Protein AF-A0A2V7YYA6-F1 (afdb_monomer_lite)

pLDDT: mean 88.58, std 13.6, range [54.97, 98.19]

Structure (mmCIF, N/CA/C/O backbone):
data_AF-A0A2V7YYA6-F1
#
_entry.id   AF-A0A2V7YYA6-F1
#
loop_
_atom_site.group_PDB
_atom_site.id
_atom_site.type_symbol
_atom_site.label_atom_id
_atom_site.label_alt_id
_atom_site.label_comp_id
_atom_site.label_asym_id
_atom_site.label_entity_id
_atom_site.label_seq_id
_atom_site.pdbx_PDB_ins_code
_atom_site.Cartn_x
_atom_site.Cartn_y
_atom_site.Cartn_z
_atom_site.occupancy
_atom_site.B_iso_or_equiv
_atom_site.auth_seq_id
_atom_site.auth_comp_id
_atom_site.auth_asym_id
_atom_site.auth_atom_id
_atom_site.pdbx_PDB_model_num
ATOM 1 N N . ARG A 1 1 ? -8.355 -8.961 11.593 1.00 92.94 1 ARG A N 1
ATOM 2 C CA . ARG A 1 1 ? -8.691 -9.465 10.238 1.00 92.94 1 ARG A CA 1
ATOM 3 C C . ARG A 1 1 ? -8.983 -8.252 9.371 1.00 92.94 1 ARG A C 1
ATOM 5 O O . ARG A 1 1 ? -9.545 -7.301 9.898 1.00 92.94 1 ARG A O 1
ATOM 12 N N . TYR A 1 2 ? -8.604 -8.286 8.099 1.00 96.44 2 TYR A N 1
ATOM 13 C CA . TYR A 1 2 ? -8.808 -7.186 7.157 1.00 96.44 2 TYR A CA 1
ATOM 14 C C . TYR A 1 2 ? -9.469 -7.719 5.887 1.00 96.44 2 TYR A C 1
ATOM 16 O O . TYR A 1 2 ? -9.241 -8.874 5.521 1.00 96.44 2 TYR A O 1
ATOM 24 N N . ARG A 1 3 ? -10.289 -6.895 5.237 1.00 96.75 3 ARG A N 1
ATOM 25 C CA . ARG A 1 3 ? -10.906 -7.187 3.940 1.00 96.75 3 ARG A CA 1
ATOM 26 C C . ARG A 1 3 ? -10.339 -6.229 2.907 1.00 96.75 3 ARG A C 1
ATOM 28 O O . ARG A 1 3 ? -10.374 -5.025 3.124 1.00 96.75 3 ARG A O 1
ATOM 35 N N . VAL A 1 4 ? -9.836 -6.761 1.797 1.00 97.75 4 VAL A N 1
ATOM 36 C CA . VAL A 1 4 ? -9.379 -5.944 0.666 1.00 97.75 4 VAL A CA 1
ATOM 37 C C . VAL A 1 4 ? -10.583 -5.253 0.032 1.00 97.75 4 VAL A C 1
ATOM 39 O O . VAL A 1 4 ? -11.580 -5.910 -0.257 1.00 97.75 4 VAL A O 1
ATOM 42 N N . VAL A 1 5 ? -10.474 -3.944 -0.175 1.00 97.44 5 VAL A N 1
ATOM 43 C CA . VAL A 1 5 ? -11.532 -3.110 -0.768 1.00 97.44 5 VAL A CA 1
ATOM 44 C C . VAL A 1 5 ? -11.084 -2.413 -2.051 1.00 97.44 5 VAL A C 1
ATOM 46 O O . VAL A 1 5 ? -11.924 -2.015 -2.847 1.00 97.44 5 VAL A O 1
ATOM 49 N N . SER A 1 6 ? -9.775 -2.263 -2.279 1.00 97.06 6 SER A N 1
ATOM 50 C CA . SER A 1 6 ? -9.249 -1.662 -3.509 1.00 97.06 6 SER A CA 1
ATOM 51 C C . SER A 1 6 ? -7.837 -2.152 -3.836 1.00 97.06 6 SER A C 1
ATOM 53 O O . SER A 1 6 ? -7.084 -2.580 -2.952 1.00 97.06 6 SER A O 1
ATOM 55 N N . ARG A 1 7 ? -7.497 -2.115 -5.128 1.00 97.81 7 ARG A N 1
ATOM 56 C CA . ARG A 1 7 ? -6.184 -2.436 -5.692 1.00 97.81 7 ARG A CA 1
ATOM 57 C C . ARG A 1 7 ? -5.890 -1.470 -6.837 1.00 97.81 7 ARG A C 1
ATOM 59 O O . ARG A 1 7 ? -6.730 -1.302 -7.714 1.00 97.81 7 ARG A O 1
ATOM 66 N N . GLU A 1 8 ? -4.700 -0.888 -6.855 1.00 97.56 8 GLU A N 1
ATOM 67 C CA . GLU A 1 8 ? -4.288 0.077 -7.879 1.00 97.56 8 GLU A CA 1
ATOM 68 C C . GLU A 1 8 ? -2.802 -0.090 -8.210 1.00 97.56 8 GLU A C 1
ATOM 70 O O . GLU A 1 8 ? -2.002 -0.437 -7.339 1.00 97.56 8 GLU A O 1
ATOM 75 N N . ILE A 1 9 ? -2.418 0.160 -9.463 1.00 98.00 9 ILE A N 1
ATOM 76 C CA . ILE A 1 9 ? -1.013 0.228 -9.873 1.00 98.00 9 ILE A CA 1
ATOM 77 C C . ILE A 1 9 ? -0.639 1.697 -10.064 1.00 98.00 9 ILE A C 1
ATOM 79 O O . ILE A 1 9 ? -1.180 2.365 -10.941 1.00 98.00 9 ILE A O 1
ATOM 83 N N . VAL A 1 10 ? 0.327 2.174 -9.285 1.00 97.50 10 VAL A N 1
ATOM 84 C CA . VAL A 1 10 ? 0.763 3.578 -9.276 1.00 97.50 10 VAL A CA 1
ATOM 85 C C . VAL A 1 10 ? 2.241 3.714 -9.633 1.00 97.50 10 VAL A C 1
ATOM 87 O O . VAL A 1 10 ? 2.996 2.737 -9.645 1.00 97.50 10 VAL A O 1
ATOM 90 N N . THR A 1 11 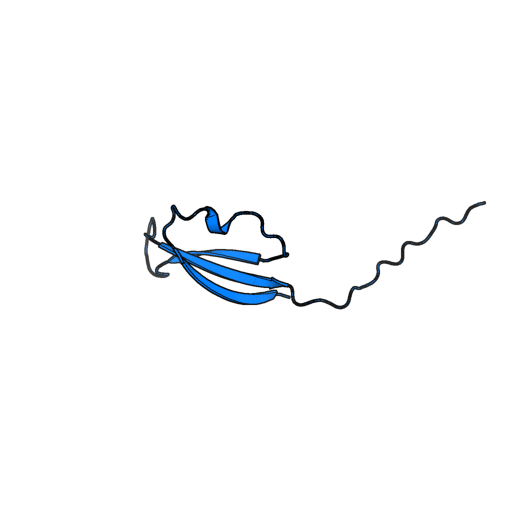? 2.687 4.941 -9.902 1.00 97.25 11 THR A N 1
ATOM 91 C CA . THR A 1 11 ? 4.123 5.237 -10.008 1.00 97.25 11 THR A CA 1
ATOM 92 C C . THR A 1 11 ? 4.761 5.332 -8.613 1.00 97.25 11 THR A C 1
ATOM 94 O O . THR A 1 11 ? 4.073 5.684 -7.655 1.00 97.25 11 THR A O 1
ATOM 97 N N . PRO A 1 12 ? 6.079 5.107 -8.459 1.00 94.69 12 PRO A N 1
ATOM 98 C CA . PRO A 1 12 ? 6.766 5.265 -7.174 1.00 94.69 12 PRO A CA 1
ATOM 99 C C . PRO A 1 12 ? 6.662 6.674 -6.573 1.00 94.69 12 PRO A C 1
ATOM 101 O O . PRO A 1 12 ? 6.789 6.830 -5.365 1.00 94.69 12 PRO A O 1
ATOM 104 N N . LYS A 1 13 ? 6.408 7.698 -7.401 1.00 95.31 13 LYS A N 1
ATOM 105 C CA . LYS A 1 13 ? 6.241 9.094 -6.966 1.00 95.31 13 LYS A CA 1
ATOM 106 C C . LYS A 1 13 ? 4.855 9.376 -6.369 1.00 95.31 13 LYS A C 1
ATOM 108 O O . LYS A 1 13 ? 4.633 10.445 -5.808 1.00 95.31 13 LYS A O 1
ATOM 113 N N . THR A 1 14 ? 3.910 8.441 -6.473 1.00 93.25 14 THR A N 1
ATOM 114 C CA . THR A 1 14 ? 2.527 8.613 -6.012 1.00 93.25 14 THR A CA 1
ATOM 115 C C . THR A 1 14 ? 2.420 8.409 -4.494 1.00 93.25 14 THR A C 1
ATOM 117 O O . THR A 1 14 ? 1.825 7.447 -4.016 1.00 93.25 14 THR A O 1
ATOM 120 N N . VAL A 1 15 ? 2.983 9.332 -3.710 1.00 92.19 15 VAL A N 1
ATOM 121 C CA . VAL A 1 15 ? 3.032 9.249 -2.234 1.00 92.19 15 VAL A CA 1
ATOM 122 C C . VAL A 1 15 ? 1.684 9.485 -1.545 1.00 92.19 15 VAL A C 1
ATOM 124 O O . VAL A 1 15 ? 1.514 9.100 -0.392 1.00 92.19 15 VAL A O 1
ATOM 127 N N . ARG A 1 16 ? 0.690 10.031 -2.264 1.00 92.12 16 ARG A N 1
ATOM 128 C CA . ARG A 1 16 ? -0.678 10.282 -1.764 1.00 92.12 16 ARG A CA 1
ATOM 129 C C . ARG A 1 16 ? -1.325 9.051 -1.117 1.00 92.12 16 ARG A C 1
ATOM 131 O O . ARG A 1 16 ? -2.176 9.198 -0.247 1.00 92.12 16 ARG A O 1
ATOM 138 N N . VAL A 1 17 ? -0.931 7.843 -1.522 1.00 89.69 17 VAL A N 1
ATOM 139 C CA . VAL A 1 17 ? -1.454 6.578 -0.973 1.00 89.69 17 VAL A CA 1
ATOM 140 C C . VAL A 1 17 ? -1.102 6.349 0.503 1.00 89.69 17 VAL A C 1
ATOM 142 O O . VAL A 1 17 ? -1.720 5.501 1.145 1.00 89.69 17 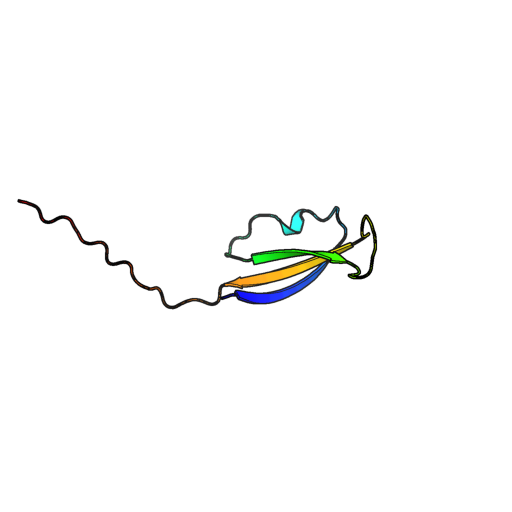VAL A O 1
ATOM 145 N N . LEU A 1 18 ? -0.131 7.099 1.031 1.00 91.19 18 LEU A N 1
ATOM 146 C CA . LEU A 1 18 ? 0.299 7.070 2.430 1.00 91.19 18 LEU A CA 1
ATOM 147 C C . LEU A 1 18 ? -0.359 8.155 3.289 1.00 91.19 18 LEU A C 1
ATOM 149 O O . LEU A 1 18 ? -0.154 8.171 4.501 1.00 91.19 18 LEU A O 1
ATOM 153 N N . ASN A 1 19 ? -1.130 9.064 2.687 1.00 94.81 19 ASN A N 1
ATOM 154 C CA . ASN A 1 19 ? -1.768 10.138 3.436 1.00 94.81 19 ASN A CA 1
ATOM 155 C C . ASN A 1 19 ? -2.724 9.561 4.497 1.00 94.81 19 ASN A C 1
ATOM 157 O O . ASN A 1 19 ? -3.411 8.569 4.220 1.00 94.81 19 ASN A O 1
ATOM 161 N N . PRO A 1 20 ? -2.824 10.192 5.682 1.00 93.62 20 PRO A N 1
ATOM 162 C CA . PRO A 1 20 ? -3.808 9.812 6.686 1.00 93.62 20 PRO A CA 1
ATOM 163 C C . PRO A 1 20 ? -5.222 9.803 6.103 1.00 93.62 20 PRO A C 1
ATOM 165 O O . PRO A 1 20 ? -5.594 10.680 5.321 1.00 93.62 20 PRO A O 1
ATOM 168 N N . THR A 1 21 ? -6.027 8.822 6.506 1.00 94.06 21 THR A N 1
ATOM 169 C CA . THR A 1 21 ? -7.430 8.717 6.095 1.00 94.06 21 THR A CA 1
ATOM 170 C C . THR A 1 21 ? -8.370 8.805 7.293 1.00 94.06 21 THR A C 1
ATOM 172 O O . THR A 1 21 ? -8.013 8.324 8.366 1.00 94.06 21 THR A O 1
ATOM 175 N N . PRO A 1 22 ? -9.602 9.329 7.125 1.00 94.06 22 PRO A N 1
ATOM 176 C CA . PRO A 1 22 ? -10.566 9.443 8.225 1.00 94.06 22 PRO A CA 1
ATOM 177 C C . PRO A 1 22 ? -10.973 8.105 8.857 1.00 94.06 22 PRO A C 1
ATOM 179 O O . PRO A 1 22 ? -11.410 8.064 10.002 1.00 94.06 22 PRO A O 1
ATOM 182 N N . ARG A 1 23 ? -10.866 7.003 8.104 1.00 91.44 23 ARG A N 1
ATOM 183 C CA . ARG A 1 23 ? -11.177 5.648 8.573 1.00 91.44 23 ARG A CA 1
ATOM 184 C C . ARG A 1 23 ? -9.901 4.816 8.705 1.00 91.44 23 ARG A C 1
ATOM 186 O O . ARG A 1 23 ? -9.006 4.978 7.869 1.00 91.44 23 ARG A O 1
ATOM 193 N N . PRO A 1 24 ? -9.826 3.895 9.685 1.00 93.69 24 PRO A N 1
ATOM 194 C CA . PRO A 1 24 ? -8.717 2.958 9.782 1.00 93.69 24 PRO A CA 1
ATOM 195 C C . PRO A 1 24 ? -8.658 2.066 8.541 1.00 93.69 24 PRO A C 1
ATOM 197 O O . PRO A 1 24 ? -9.651 1.445 8.162 1.00 93.69 24 PRO A O 1
ATOM 200 N N . ARG A 1 25 ? -7.482 1.971 7.928 1.00 94.75 25 ARG A N 1
ATOM 201 C CA . ARG A 1 25 ? -7.215 1.095 6.784 1.00 94.75 25 ARG A CA 1
ATOM 202 C C . ARG A 1 25 ? -5.777 0.605 6.822 1.00 94.75 25 ARG A C 1
ATOM 204 O O . ARG A 1 25 ? -4.896 1.272 7.356 1.0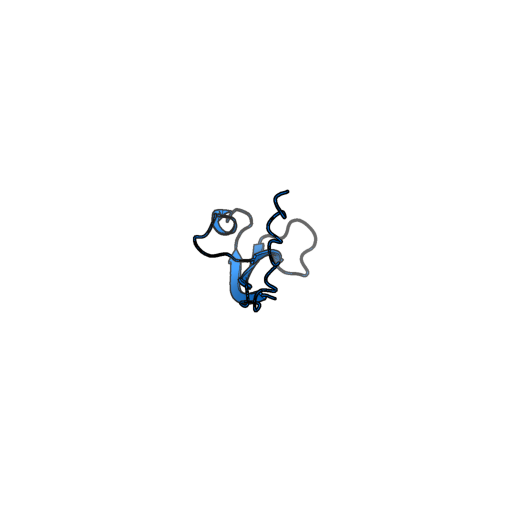0 94.75 25 ARG A O 1
ATOM 211 N N . LEU A 1 26 ? -5.552 -0.547 6.213 1.00 95.56 26 LEU A N 1
ATOM 212 C CA . LEU A 1 26 ? -4.243 -1.107 5.930 1.00 95.56 26 LEU A CA 1
ATOM 213 C C . LEU A 1 26 ? -3.925 -0.854 4.453 1.00 95.56 26 LEU A C 1
ATOM 215 O O . LEU A 1 26 ? -4.670 -1.294 3.577 1.00 95.56 26 LEU A O 1
ATOM 219 N N . THR A 1 27 ? -2.821 -0.162 4.180 1.00 97.00 27 THR A N 1
ATOM 220 C CA . THR A 1 27 ? -2.302 0.038 2.822 1.00 97.00 27 THR A CA 1
ATOM 221 C C . THR A 1 27 ? -1.027 -0.789 2.665 1.00 97.00 27 THR A C 1
ATOM 223 O O . THR A 1 27 ? -0.026 -0.508 3.318 1.00 97.00 27 THR A O 1
ATOM 226 N N . LEU A 1 28 ? -1.060 -1.819 1.818 1.00 97.44 28 LEU A N 1
ATOM 227 C CA . LEU A 1 28 ? 0.111 -2.615 1.448 1.00 97.44 28 LEU A CA 1
ATOM 228 C C . LEU A 1 28 ? 0.667 -2.096 0.125 1.00 97.44 28 LEU A C 1
A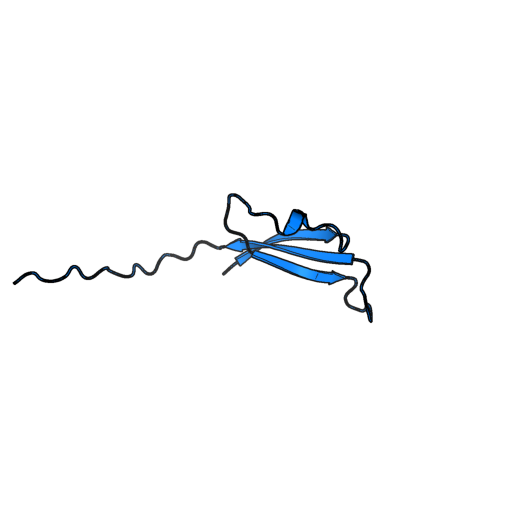TOM 230 O O . LEU A 1 28 ? -0.090 -1.901 -0.826 1.00 97.44 28 LEU A O 1
ATOM 234 N N . ILE A 1 29 ? 1.981 -1.896 0.058 1.00 96.88 29 ILE A N 1
ATOM 235 C CA . ILE A 1 29 ? 2.667 -1.392 -1.134 1.00 96.88 29 ILE A CA 1
ATOM 236 C C . ILE A 1 29 ? 3.816 -2.335 -1.464 1.00 96.88 29 ILE A C 1
ATOM 238 O O . ILE A 1 29 ? 4.607 -2.680 -0.590 1.00 96.88 29 ILE A O 1
ATOM 242 N N . THR A 1 30 ? 3.916 -2.740 -2.726 1.00 95.62 30 THR A N 1
ATOM 243 C CA . THR A 1 30 ? 5.019 -3.575 -3.214 1.00 95.62 30 THR A CA 1
ATOM 244 C C . THR A 1 30 ? 5.399 -3.214 -4.649 1.00 95.62 30 THR A C 1
ATOM 246 O O . THR A 1 30 ? 4.684 -2.471 -5.324 1.00 95.62 30 THR A O 1
ATOM 249 N N . CYS A 1 31 ? 6.540 -3.707 -5.119 1.00 97.00 31 CYS A N 1
ATOM 250 C CA . CYS A 1 31 ? 7.007 -3.537 -6.490 1.00 97.00 31 CYS A CA 1
ATOM 251 C C . CYS A 1 31 ? 6.064 -4.200 -7.503 1.00 97.00 31 CYS A C 1
ATOM 253 O O . CYS A 1 31 ? 5.490 -5.259 -7.252 1.00 97.00 31 CYS A O 1
ATOM 255 N N . TYR A 1 32 ? 5.918 -3.563 -8.663 1.00 97.31 32 TYR A N 1
ATOM 256 C CA . TYR A 1 32 ? 5.180 -4.109 -9.795 1.00 97.31 32 TYR A CA 1
ATOM 257 C C . TYR A 1 32 ? 5.870 -3.718 -11.116 1.00 97.31 32 TYR A C 1
ATOM 259 O O . TYR A 1 32 ? 6.278 -2.557 -11.247 1.00 97.31 32 TYR A O 1
ATOM 267 N N . PRO A 1 33 ? 5.966 -4.618 -12.116 1.00 97.31 33 PRO A N 1
ATOM 268 C CA . PRO A 1 33 ? 5.531 -6.025 -12.110 1.00 97.31 33 PRO A CA 1
ATOM 269 C C . PRO A 1 33 ? 6.324 -6.909 -11.136 1.00 97.31 33 PRO A C 1
ATOM 271 O O . PRO A 1 33 ? 7.449 -6.579 -10.779 1.00 97.31 33 PRO A O 1
ATOM 274 N N . PHE A 1 34 ? 5.741 -8.035 -10.709 1.00 96.50 34 PHE A N 1
ATOM 275 C CA . PHE A 1 34 ? 6.330 -8.899 -9.671 1.00 96.50 34 PHE A CA 1
ATOM 276 C C . PHE A 1 34 ? 7.629 -9.595 -10.089 1.00 96.50 34 PHE A C 1
ATOM 278 O O . PHE A 1 34 ? 8.420 -9.976 -9.237 1.00 96.50 34 PHE A O 1
ATOM 285 N N . THR A 1 35 ? 7.844 -9.759 -11.391 1.00 96.25 35 THR A N 1
ATOM 286 C CA . THR A 1 35 ? 9.029 -10.404 -11.969 1.00 96.25 35 THR A CA 1
ATOM 287 C C . THR A 1 35 ? 10.135 -9.408 -12.319 1.00 96.25 35 THR A C 1
ATOM 289 O O . THR A 1 35 ? 11.158 -9.798 -12.874 1.00 96.25 35 THR A O 1
ATOM 292 N N . TYR A 1 36 ? 9.944 -8.116 -12.030 1.00 95.62 36 TYR A N 1
ATOM 293 C CA . TYR A 1 36 ? 10.929 -7.093 -12.356 1.00 95.62 36 TYR A CA 1
ATOM 294 C C . TYR A 1 36 ? 12.125 -7.155 -11.399 1.00 95.62 36 TYR A C 1
ATOM 296 O O . TYR A 1 36 ? 11.958 -7.053 -10.183 1.00 95.62 36 TYR A O 1
ATOM 304 N N . ILE A 1 37 ? 13.334 -7.257 -11.951 1.00 95.75 37 ILE A N 1
ATOM 305 C CA . ILE A 1 37 ? 14.586 -7.254 -11.187 1.00 95.75 37 ILE A CA 1
ATOM 306 C C . ILE A 1 37 ? 15.154 -5.830 -11.168 1.00 95.75 37 ILE A C 1
ATOM 308 O O . ILE A 1 37 ? 15.363 -5.216 -12.213 1.00 95.75 37 ILE A O 1
ATOM 312 N N . GLY A 1 38 ? 15.401 -5.299 -9.968 1.00 93.31 38 GLY A N 1
ATOM 313 C CA . GLY A 1 38 ? 15.890 -3.935 -9.749 1.00 93.31 38 GLY A CA 1
ATOM 314 C C . GLY A 1 38 ? 14.779 -2.942 -9.394 1.00 93.31 38 GLY A C 1
ATOM 315 O O . GLY A 1 38 ? 13.756 -3.301 -8.808 1.00 93.31 38 GLY A O 1
ATOM 316 N N . SER A 1 39 ? 14.982 -1.666 -9.729 1.00 94.31 39 SER A N 1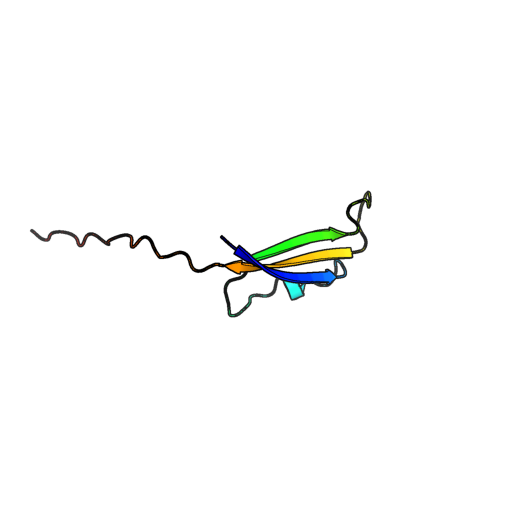
ATOM 317 C CA . SER A 1 39 ? 14.038 -0.586 -9.415 1.00 94.31 39 SER A CA 1
ATOM 318 C C . SER A 1 39 ? 12.776 -0.679 -10.268 1.00 94.31 39 SER A C 1
ATOM 320 O O . SER A 1 39 ? 12.689 -0.071 -11.334 1.00 94.31 39 SER A O 1
ATOM 322 N N . ALA A 1 40 ? 11.786 -1.435 -9.786 1.00 96.38 40 ALA A N 1
ATOM 323 C CA . ALA A 1 40 ? 10.532 -1.624 -10.503 1.00 96.38 40 ALA A CA 1
ATOM 324 C C . ALA A 1 40 ? 9.868 -0.272 -10.828 1.00 96.38 40 ALA A C 1
ATOM 326 O O . ALA A 1 40 ? 9.771 0.589 -9.942 1.00 96.38 40 ALA A O 1
ATOM 327 N N . PRO A 1 41 ? 9.378 -0.076 -12.064 1.00 96.75 41 PRO A N 1
ATOM 328 C CA . PRO A 1 41 ? 8.877 1.219 -12.520 1.00 96.75 41 PRO A CA 1
ATOM 329 C C . PRO A 1 41 ? 7.525 1.591 -11.904 1.00 96.75 41 PRO A C 1
ATOM 331 O O . PRO A 1 41 ? 7.101 2.740 -12.011 1.00 96.75 41 PRO A O 1
ATOM 334 N N . LYS A 1 42 ? 6.826 0.634 -11.279 1.00 97.88 42 LYS A N 1
ATOM 335 C CA . LYS A 1 42 ? 5.502 0.825 -10.681 1.00 97.88 42 LYS A CA 1
ATOM 336 C C . LYS A 1 42 ? 5.414 0.177 -9.300 1.00 97.88 42 LYS A C 1
ATOM 338 O O . LYS A 1 42 ? 6.312 -0.548 -8.851 1.00 97.88 42 LYS A O 1
ATOM 343 N N . ARG A 1 43 ? 4.326 0.471 -8.598 1.00 97.75 43 ARG A N 1
ATOM 344 C CA . ARG A 1 43 ? 3.966 -0.129 -7.315 1.00 97.75 43 ARG A CA 1
ATOM 345 C C . ARG A 1 43 ? 2.548 -0.667 -7.389 1.00 97.75 43 ARG A C 1
ATOM 347 O O . ARG A 1 43 ? 1.676 0.006 -7.929 1.00 97.75 43 ARG A O 1
ATOM 354 N N . LEU A 1 44 ? 2.321 -1.850 -6.832 1.00 98.00 44 LEU A N 1
ATOM 355 C CA . LEU A 1 44 ? 0.975 -2.322 -6.541 1.00 98.00 44 LEU A CA 1
ATOM 356 C C . LEU A 1 44 ? 0.596 -1.836 -5.146 1.00 98.00 44 LEU A C 1
ATOM 358 O O . LEU A 1 44 ? 1.301 -2.119 -4.175 1.00 98.00 44 LEU A O 1
ATOM 362 N N . VAL A 1 45 ? -0.527 -1.140 -5.063 1.00 98.00 45 VAL A N 1
ATOM 363 C CA . VAL A 1 45 ? -1.132 -0.669 -3.824 1.00 98.00 45 VAL A CA 1
ATOM 364 C C . VAL A 1 45 ? -2.376 -1.502 -3.571 1.00 98.00 45 VAL A C 1
ATOM 366 O O . VAL A 1 45 ? -3.265 -1.579 -4.417 1.00 98.00 45 VAL A O 1
ATOM 369 N N . VAL A 1 46 ? -2.441 -2.138 -2.407 1.00 98.19 46 VAL A N 1
ATOM 370 C CA . VAL A 1 46 ? -3.613 -2.883 -1.945 1.00 98.19 46 VAL A CA 1
ATOM 371 C C . VAL A 1 46 ? -4.147 -2.210 -0.698 1.00 98.19 46 VAL A C 1
ATOM 373 O O . VAL A 1 46 ? -3.416 -1.956 0.257 1.00 98.19 46 VAL A O 1
ATOM 376 N N . VAL A 1 47 ? -5.442 -1.941 -0.707 1.00 97.25 47 VAL A N 1
ATOM 377 C CA . VAL A 1 47 ? -6.147 -1.259 0.367 1.00 97.25 47 VAL A CA 1
ATOM 378 C C . VAL A 1 47 ? -7.086 -2.239 1.030 1.00 97.25 47 VAL A C 1
ATOM 380 O O . VAL A 1 47 ? -7.897 -2.876 0.353 1.00 97.25 47 VAL A O 1
ATOM 383 N N . ALA A 1 48 ? -7.019 -2.323 2.352 1.00 97.50 48 ALA A N 1
ATOM 384 C CA . ALA A 1 48 ? -7.911 -3.152 3.134 1.00 97.50 48 ALA A CA 1
ATOM 385 C C . ALA A 1 48 ? -8.479 -2.405 4.342 1.00 97.50 48 ALA A C 1
ATOM 387 O O . ALA A 1 48 ? -7.799 -1.601 4.972 1.00 97.50 48 ALA A O 1
ATOM 388 N N . GLU A 1 49 ? -9.719 -2.711 4.693 1.00 96.12 49 GLU A N 1
ATOM 389 C CA . GLU A 1 49 ? -10.398 -2.172 5.871 1.00 96.12 49 GLU A CA 1
ATOM 390 C C . GLU A 1 49 ? -10.476 -3.241 6.969 1.00 96.12 49 GLU A C 1
ATOM 392 O O . GLU A 1 49 ? -10.545 -4.442 6.664 1.00 96.12 49 GLU A O 1
ATOM 397 N N . PRO A 1 50 ? -10.410 -2.859 8.257 1.00 95.31 50 PRO A N 1
ATOM 398 C CA . PRO A 1 50 ? -10.531 -3.810 9.348 1.00 95.31 50 PRO A CA 1
ATOM 399 C C . PRO A 1 50 ? -11.924 -4.433 9.337 1.00 95.31 50 PRO A C 1
ATOM 401 O O . PRO A 1 50 ? -12.942 -3.752 9.259 1.00 95.31 50 PRO A O 1
ATOM 404 N N . ILE A 1 51 ? -11.970 -5.752 9.477 1.00 94.81 51 ILE A N 1
ATOM 405 C CA . ILE A 1 51 ? -13.222 -6.438 9.776 1.00 94.81 51 ILE A CA 1
ATOM 406 C C . ILE A 1 51 ? -13.448 -6.242 11.269 1.00 94.81 51 ILE A C 1
ATOM 408 O O . ILE A 1 51 ? -12.598 -6.674 12.059 1.00 94.81 51 ILE A O 1
ATOM 412 N N . ALA A 1 52 ? -14.554 -5.584 11.635 1.00 83.50 52 ALA A N 1
ATOM 413 C CA . ALA A 1 52 ? -14.955 -5.396 13.023 1.00 83.50 52 ALA A CA 1
ATOM 414 C C . ALA A 1 52 ? -14.806 -6.726 13.767 1.00 83.50 52 ALA A C 1
ATOM 416 O O . ALA A 1 52 ? -15.438 -7.732 13.436 1.00 83.50 52 ALA A O 1
ATOM 417 N N . ARG A 1 53 ? -13.889 -6.754 14.732 1.00 69.31 53 ARG A N 1
ATOM 418 C CA . ARG A 1 53 ? -13.741 -7.889 15.628 1.00 69.31 53 ARG A CA 1
ATOM 419 C C . ARG A 1 53 ? -14.593 -7.560 16.837 1.00 69.31 53 ARG A C 1
ATOM 421 O O . ARG A 1 53 ? -14.387 -6.501 17.419 1.00 69.31 53 ARG A O 1
ATOM 428 N N . ALA A 1 54 ? -15.519 -8.445 17.204 1.00 61.22 54 ALA A N 1
ATOM 429 C CA . ALA A 1 54 ? -16.208 -8.340 18.483 1.00 61.22 54 ALA A CA 1
ATOM 430 C C . ALA A 1 54 ? -15.151 -8.133 19.579 1.00 61.22 54 ALA A C 1
ATOM 432 O O . ALA A 1 54 ? -14.207 -8.922 19.714 1.00 61.22 54 ALA A O 1
ATOM 433 N N . THR A 1 55 ? -15.238 -6.997 20.258 1.00 59.06 55 THR A N 1
ATOM 434 C CA . THR A 1 55 ? -14.253 -6.538 21.228 1.00 59.06 55 THR A CA 1
ATOM 435 C C . THR A 1 55 ? -14.179 -7.556 22.361 1.00 59.06 55 THR A C 1
ATOM 437 O O . THR A 1 55 ? -15.179 -7.801 23.030 1.00 59.06 55 THR A O 1
ATOM 440 N N . ARG A 1 56 ? -13.001 -8.134 22.636 1.00 61.28 56 ARG A N 1
ATOM 441 C CA . ARG A 1 56 ? -12.742 -8.629 23.995 1.00 61.28 56 ARG A CA 1
ATOM 442 C C . ARG A 1 56 ? -12.662 -7.386 24.869 1.00 61.28 56 ARG A C 1
ATOM 444 O O . ARG A 1 56 ? -11.659 -6.677 24.826 1.00 61.28 56 ARG A O 1
ATOM 451 N N . GLN A 1 57 ? -13.742 -7.096 25.588 1.00 54.97 57 GLN A N 1
ATOM 452 C CA . GLN A 1 57 ? -13.746 -6.089 26.638 1.00 54.97 57 GLN A CA 1
ATOM 453 C C . GLN A 1 57 ? -12.658 -6.474 27.642 1.00 54.97 57 GLN A C 1
ATOM 455 O O . GLN A 1 57 ? -12.746 -7.495 28.320 1.00 54.97 57 GLN A O 1
ATOM 460 N N . ARG A 1 58 ? -11.591 -5.679 27.703 1.00 59.19 58 ARG A N 1
ATOM 461 C CA . ARG A 1 58 ? -10.710 -5.686 28.865 1.00 59.19 58 ARG A CA 1
ATOM 462 C C . ARG A 1 58 ? -11.515 -4.997 29.962 1.00 59.19 58 ARG A C 1
ATOM 464 O O . ARG A 1 58 ? -11.688 -3.784 29.909 1.00 59.19 58 ARG A O 1
ATOM 471 N N . ALA A 1 59 ? -12.075 -5.781 30.880 1.00 63.50 59 ALA A N 1
ATOM 472 C CA . ALA A 1 59 ? -12.683 -5.247 32.087 1.00 63.50 59 ALA A CA 1
ATOM 473 C C . ALA A 1 59 ? -11.612 -4.431 32.821 1.00 63.50 59 ALA A C 1
ATOM 475 O O . ALA A 1 59 ? -10.567 -4.961 33.204 1.00 63.50 59 ALA A O 1
ATOM 476 N N . VAL A 1 60 ? -11.844 -3.129 32.948 1.00 66.56 60 VAL A N 1
ATOM 477 C CA . VAL A 1 60 ? -11.077 -2.289 33.860 1.00 66.56 60 VAL A CA 1
ATOM 478 C C . VAL A 1 60 ? -11.534 -2.695 35.257 1.00 66.56 60 VAL A C 1
ATOM 480 O O . VAL A 1 60 ? -12.666 -2.418 35.640 1.00 66.56 60 VAL A O 1
ATOM 483 N N . VAL A 1 61 ? -10.688 -3.421 35.988 1.00 65.94 61 VAL A N 1
ATOM 484 C CA . VAL A 1 61 ? -10.904 -3.666 37.416 1.00 65.94 61 VAL A CA 1
ATOM 485 C C . VAL A 1 61 ? -10.679 -2.329 38.117 1.00 65.94 61 VAL A C 1
ATOM 487 O O . VAL A 1 61 ? -9.560 -1.817 38.126 1.00 65.94 61 VAL A O 1
ATOM 490 N N . ALA A 1 62 ? -11.752 -1.731 38.633 1.00 67.50 62 ALA A N 1
ATOM 491 C CA . ALA A 1 62 ? -11.665 -0.549 39.481 1.00 67.50 62 ALA A CA 1
ATOM 492 C C . ALA A 1 62 ? -10.892 -0.901 40.769 1.00 67.50 62 ALA A C 1
ATOM 494 O O . ALA A 1 62 ? -11.076 -2.002 41.297 1.00 67.50 62 ALA A O 1
ATOM 495 N N . PRO A 1 63 ? -10.018 -0.016 41.281 1.00 66.62 63 PRO A N 1
ATOM 496 C CA . PRO A 1 63 ? -9.287 -0.289 42.509 1.00 66.62 63 PRO A CA 1
ATOM 497 C C . PRO A 1 63 ? -10.260 -0.321 43.692 1.00 66.62 63 PRO A C 1
ATOM 499 O O . PRO A 1 63 ? -11.060 0.595 43.873 1.00 66.62 63 PRO A O 1
ATOM 502 N N . ALA A 1 64 ? -10.186 -1.383 44.495 1.00 62.47 64 ALA A N 1
ATOM 503 C CA . ALA A 1 64 ? -10.879 -1.462 45.772 1.00 62.47 64 ALA A CA 1
ATOM 504 C C . ALA A 1 64 ? -10.260 -0.433 46.731 1.00 62.47 64 ALA A C 1
ATOM 506 O O . ALA A 1 64 ? -9.088 -0.537 47.096 1.00 62.47 64 ALA A O 1
ATOM 507 N N . THR A 1 65 ? -11.033 0.586 47.093 1.00 62.38 65 THR A N 1
ATOM 508 C CA . THR A 1 65 ? -10.703 1.539 48.157 1.00 62.38 65 THR A CA 1
ATOM 509 C C . THR A 1 65 ? -10.784 0.850 49.518 1.00 62.38 65 THR A C 1
ATOM 511 O O . THR A 1 65 ? -11.697 0.054 49.745 1.00 62.38 65 THR A O 1
ATOM 514 N N . ARG A 1 66 ? -9.826 1.155 50.400 1.00 61.78 66 ARG A N 1
ATOM 515 C CA . ARG A 1 66 ? -9.818 0.751 51.812 1.00 61.78 66 ARG A CA 1
ATOM 516 C C . ARG A 1 66 ? -10.557 1.772 52.664 1.00 61.78 66 ARG A C 1
ATOM 518 O O . ARG A 1 66 ? -10.426 2.973 52.341 1.00 61.78 66 ARG A O 1
#

Sequence (66 aa):
RYRVVSREIVTPKTVRVLNPTPRPRLTLITCYPFTYIGSAPKRLVVVAEPIARATRQRAVVAPATR

Secondary structure (DSSP, 8-state):
-EEEEEEEEE-TT-GGGGS--SS--EEEEEEESTT--SS-SEEEEEEEEE--PPP-----------

Radius of gyration: 19.36 Å; chains: 1; bounding box: 32×21×64 Å

Foldseek 3Di:
DKDW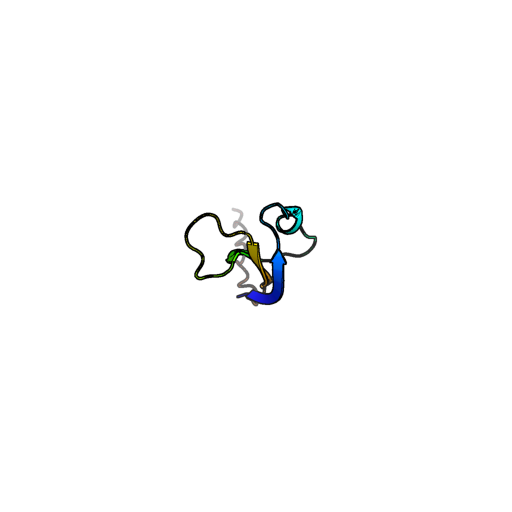DDKDKAFPPPCVLVDDDPADKDWDKDAPPPPDDDDRGIIIIIIIHDDDDPDPPPPPDDDDDD